Protein AF-A0A151BEL5-F1 (afdb_monomer_lite)

pLDDT: mean 83.92, std 14.17, range [36.28, 97.88]

Structure (mmCIF, N/CA/C/O backbone):
data_AF-A0A151BEL5-F1
#
_entry.id   AF-A0A151BEL5-F1
#
loop_
_atom_site.group_PDB
_atom_site.id
_atom_site.type_symbol
_atom_site.label_atom_id
_atom_site.label_alt_id
_atom_site.label_comp_id
_atom_site.label_asym_id
_atom_site.label_entity_id
_atom_site.label_seq_id
_atom_site.pdbx_PDB_ins_code
_atom_site.Cartn_x
_atom_site.Cartn_y
_atom_site.Cartn_z
_atom_site.occupancy
_atom_site.B_iso_or_equiv
_atom_site.auth_seq_id
_atom_site.auth_comp_id
_atom_site.auth_asym_id
_atom_site.auth_atom_id
_atom_site.pdbx_PDB_model_num
ATOM 1 N N . MET A 1 1 ? 7.910 17.255 2.172 1.00 36.28 1 MET A N 1
ATOM 2 C CA . MET A 1 1 ? 9.039 16.343 2.451 1.00 36.28 1 MET A CA 1
ATOM 3 C C . MET A 1 1 ? 9.043 15.290 1.365 1.00 36.28 1 MET A C 1
ATOM 5 O O . MET A 1 1 ? 8.084 14.538 1.276 1.00 36.28 1 MET A O 1
ATOM 9 N N . THR A 1 2 ? 10.031 15.304 0.477 1.00 38.06 2 THR A N 1
ATOM 10 C CA . THR A 1 2 ? 10.206 14.244 -0.522 1.00 38.06 2 THR A CA 1
ATOM 11 C C . THR A 1 2 ? 10.821 13.039 0.179 1.00 38.06 2 THR A C 1
ATOM 13 O O . THR A 1 2 ? 11.994 13.083 0.544 1.00 38.06 2 THR A O 1
ATOM 16 N N . SER A 1 3 ? 10.017 12.008 0.428 1.00 49.53 3 SER A N 1
ATOM 17 C CA . SER A 1 3 ? 10.488 10.709 0.918 1.00 49.53 3 SER A CA 1
ATOM 18 C C . SER A 1 3 ? 11.568 10.157 -0.011 1.00 49.53 3 SER A C 1
ATOM 20 O O . SER A 1 3 ? 11.470 10.312 -1.231 1.00 49.53 3 SER A O 1
ATOM 22 N N . SER A 1 4 ? 12.601 9.529 0.548 1.00 72.56 4 SER A N 1
ATOM 23 C CA . SER A 1 4 ? 13.656 8.887 -0.249 1.00 72.56 4 SER A CA 1
ATOM 24 C C . SER A 1 4 ? 13.052 7.795 -1.145 1.00 72.56 4 SER A C 1
ATOM 26 O O . SER A 1 4 ? 12.122 7.104 -0.726 1.00 72.56 4 SER A O 1
ATOM 28 N N . THR A 1 5 ? 1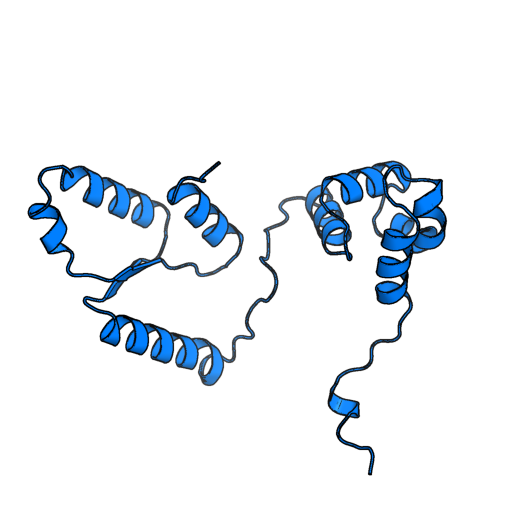3.591 7.574 -2.351 1.00 67.50 5 THR A N 1
ATOM 29 C CA . THR A 1 5 ? 13.182 6.464 -3.240 1.00 67.50 5 THR A CA 1
ATOM 30 C C . THR A 1 5 ? 13.205 5.114 -2.513 1.00 67.50 5 THR A C 1
ATOM 32 O O . THR A 1 5 ? 12.383 4.243 -2.784 1.00 67.50 5 THR A O 1
ATOM 35 N N . PHE A 1 6 ? 14.100 4.954 -1.532 1.00 73.25 6 PHE A N 1
ATOM 36 C CA . PHE A 1 6 ? 14.149 3.768 -0.680 1.00 73.25 6 PHE A CA 1
ATOM 37 C C . PHE A 1 6 ? 12.920 3.637 0.227 1.00 73.25 6 PHE A C 1
ATOM 39 O O . PHE A 1 6 ? 12.362 2.550 0.322 1.00 73.25 6 PHE A O 1
ATOM 46 N N . GLU A 1 7 ? 12.454 4.721 0.852 1.00 73.62 7 GLU A N 1
ATOM 47 C CA . GLU A 1 7 ? 11.254 4.701 1.707 1.00 73.62 7 GLU A CA 1
ATOM 48 C C . GLU A 1 7 ? 10.007 4.326 0.904 1.00 73.62 7 GLU A C 1
ATOM 50 O O . GLU A 1 7 ? 9.214 3.497 1.343 1.00 73.62 7 GLU A O 1
ATOM 55 N N . GLN A 1 8 ? 9.863 4.878 -0.305 1.00 74.94 8 GLN A N 1
ATOM 56 C CA . GLN A 1 8 ? 8.764 4.524 -1.210 1.00 74.94 8 GLN A CA 1
ATOM 57 C C . GLN A 1 8 ? 8.757 3.028 -1.536 1.00 74.94 8 GLN A C 1
ATOM 59 O O . GLN A 1 8 ? 7.703 2.398 -1.604 1.00 74.94 8 GLN A O 1
ATOM 64 N N . LEU A 1 9 ? 9.940 2.447 -1.707 1.00 75.81 9 LEU A N 1
ATOM 65 C CA . LEU A 1 9 ? 10.094 1.048 -2.060 1.00 75.81 9 LEU A CA 1
ATOM 66 C C . LEU A 1 9 ? 9.837 0.108 -0.869 1.00 75.81 9 LEU A C 1
ATOM 68 O O . LEU A 1 9 ? 9.247 -0.959 -1.047 1.00 75.81 9 LEU A O 1
ATOM 72 N N . PHE A 1 10 ? 10.203 0.518 0.350 1.00 74.81 10 PHE A N 1
ATOM 73 C CA . PHE A 1 10 ? 9.816 -0.195 1.572 1.00 74.81 10 PHE A CA 1
ATOM 74 C C . PHE A 1 10 ? 8.298 -0.180 1.772 1.00 74.81 10 PHE A C 1
ATOM 76 O O . PHE A 1 10 ? 7.715 -1.233 2.022 1.00 74.81 10 PHE A O 1
ATOM 83 N N . LEU A 1 11 ? 7.6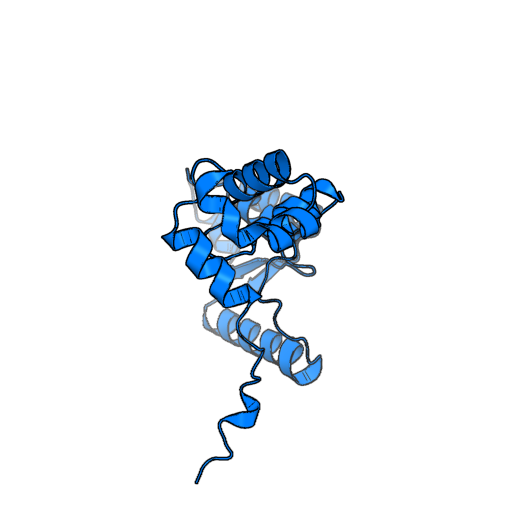44 0.964 1.543 1.00 76.06 11 LEU A N 1
ATOM 84 C CA . LEU A 1 11 ? 6.180 1.051 1.556 1.00 76.06 11 LEU A CA 1
ATOM 85 C C . LEU A 1 11 ? 5.543 0.118 0.517 1.00 76.06 11 LEU A C 1
ATOM 87 O O . LEU A 1 11 ? 4.542 -0.534 0.809 1.00 76.06 11 LEU A O 1
ATOM 91 N N . LEU A 1 12 ? 6.134 0.006 -0.677 1.00 76.19 12 LEU A N 1
ATOM 92 C CA . LEU A 1 12 ? 5.666 -0.911 -1.719 1.00 76.19 12 LEU A CA 1
ATOM 93 C C . LEU A 1 12 ? 5.743 -2.379 -1.261 1.00 76.19 12 LEU A C 1
ATOM 95 O O . LEU A 1 12 ? 4.820 -3.154 -1.509 1.00 76.19 12 LEU A O 1
ATOM 99 N N . LYS A 1 13 ? 6.826 -2.748 -0.565 1.00 76.31 13 LYS A N 1
ATOM 100 C CA . LYS A 1 13 ? 7.050 -4.097 -0.023 1.00 76.31 13 LYS A CA 1
ATOM 101 C C . LYS A 1 13 ? 6.124 -4.442 1.139 1.00 76.31 13 LYS A C 1
ATOM 103 O O . LYS A 1 13 ? 5.752 -5.602 1.293 1.00 76.31 13 LYS A O 1
ATOM 108 N N . GLU A 1 14 ? 5.748 -3.459 1.946 1.00 73.44 14 GLU A N 1
ATOM 109 C CA . GLU A 1 14 ? 4.750 -3.645 3.000 1.00 73.44 14 GLU A CA 1
ATOM 110 C C . GLU A 1 14 ? 3.332 -3.771 2.437 1.00 73.44 14 GLU A C 1
ATOM 112 O O . GLU A 1 14 ? 2.533 -4.545 2.957 1.00 73.44 14 GLU A O 1
ATOM 117 N N . ALA A 1 15 ? 3.018 -3.008 1.387 1.00 71.69 15 ALA A N 1
ATOM 118 C CA . ALA A 1 15 ? 1.677 -2.919 0.817 1.00 71.69 15 ALA A CA 1
ATOM 119 C C . ALA A 1 15 ? 1.308 -4.097 -0.094 1.00 71.69 15 ALA A C 1
ATOM 121 O O . ALA A 1 15 ? 0.132 -4.466 -0.162 1.00 71.69 15 ALA A O 1
ATOM 122 N N . TYR A 1 16 ? 2.289 -4.656 -0.810 1.00 74.56 16 TYR A N 1
ATOM 123 C CA . TYR A 1 16 ? 2.062 -5.667 -1.837 1.00 74.56 16 TYR A CA 1
ATOM 124 C C . TYR A 1 16 ? 2.909 -6.919 -1.594 1.00 74.56 16 TYR A C 1
ATOM 126 O O . TYR A 1 16 ? 4.088 -6.818 -1.265 1.00 74.56 16 TYR A O 1
ATOM 134 N N . PRO A 1 17 ? 2.351 -8.123 -1.813 1.00 73.12 17 PRO A N 1
ATOM 135 C CA . PRO A 1 17 ? 3.056 -9.376 -1.544 1.00 73.12 17 PRO A CA 1
ATOM 136 C C . PRO A 1 17 ? 4.196 -9.664 -2.531 1.00 73.12 17 PRO A C 1
ATOM 138 O O . PRO A 1 17 ? 5.118 -10.405 -2.198 1.00 73.12 17 PRO A O 1
ATOM 141 N N . LYS A 1 18 ? 4.129 -9.115 -3.750 1.00 79.06 18 LYS A N 1
ATOM 142 C CA . LYS A 1 18 ? 5.106 -9.338 -4.827 1.00 79.06 18 LYS A CA 1
ATOM 143 C C . LYS A 1 18 ? 5.493 -8.013 -5.506 1.00 79.06 18 LYS A C 1
ATOM 145 O O . LYS A 1 18 ? 5.135 -7.798 -6.663 1.00 79.06 18 LYS A O 1
ATOM 150 N N . PRO A 1 19 ? 6.173 -7.096 -4.803 1.00 83.44 19 PRO A N 1
ATOM 151 C CA . PRO A 1 19 ? 6.649 -5.860 -5.409 1.00 83.44 19 PRO A CA 1
ATOM 152 C C . PRO A 1 19 ? 7.762 -6.157 -6.424 1.00 83.44 19 PRO A C 1
ATOM 154 O O . PRO A 1 19 ? 8.590 -7.048 -6.215 1.00 83.44 19 PRO A O 1
ATOM 157 N N . PHE A 1 20 ? 7.831 -5.366 -7.491 1.00 88.19 20 PHE A N 1
ATOM 158 C CA . PHE A 1 20 ? 9.011 -5.295 -8.346 1.00 88.19 20 PHE A CA 1
ATOM 159 C C . PHE A 1 20 ? 9.268 -3.851 -8.783 1.00 88.19 20 PHE A C 1
ATOM 161 O O . PHE A 1 20 ? 8.361 -3.020 -8.793 1.00 88.19 20 PHE A O 1
ATOM 168 N N . LEU A 1 21 ? 10.516 -3.561 -9.129 1.00 90.19 21 LEU A N 1
ATOM 169 C CA . LEU A 1 21 ? 10.966 -2.292 -9.679 1.00 90.19 21 LEU A CA 1
ATOM 170 C C . LEU A 1 21 ? 11.270 -2.480 -11.167 1.00 90.19 21 LEU A C 1
ATOM 172 O O . LEU A 1 21 ? 12.037 -3.368 -11.532 1.00 90.19 21 LEU A O 1
ATOM 176 N N . LEU A 1 22 ? 10.684 -1.636 -12.012 1.00 92.75 22 LEU A N 1
ATOM 177 C CA . LEU A 1 22 ? 10.969 -1.594 -13.444 1.00 92.75 22 LEU A CA 1
ATOM 178 C C . LEU A 1 22 ? 11.885 -0.405 -13.742 1.00 92.75 22 LEU A C 1
ATOM 180 O O . LEU A 1 22 ? 11.529 0.736 -13.453 1.00 92.75 22 LEU A O 1
ATOM 184 N N . ILE A 1 23 ? 13.065 -0.678 -14.292 1.00 91.44 23 ILE A N 1
ATOM 185 C CA . ILE A 1 23 ? 14.070 0.326 -14.645 1.00 91.44 23 ILE A CA 1
ATOM 186 C C . ILE A 1 23 ? 14.119 0.434 -16.167 1.00 91.44 23 ILE A C 1
ATOM 188 O O . ILE A 1 23 ? 14.646 -0.450 -16.839 1.00 91.44 23 ILE A O 1
ATOM 192 N N . GLU A 1 24 ? 13.584 1.533 -16.696 1.00 93.31 24 GLU A N 1
ATOM 193 C CA . GLU A 1 24 ? 13.644 1.848 -18.122 1.00 93.31 24 GLU A CA 1
ATOM 194 C C . GLU A 1 24 ? 14.916 2.637 -18.459 1.00 93.31 24 GLU A C 1
ATOM 196 O O . GLU A 1 24 ? 15.226 3.657 -17.838 1.00 93.31 24 GLU A O 1
ATOM 201 N N . GLY A 1 25 ? 15.630 2.185 -19.485 1.00 89.12 25 GLY A N 1
ATOM 202 C CA . GLY A 1 25 ? 16.742 2.888 -20.101 1.00 89.12 25 GLY A CA 1
ATOM 203 C C . GLY A 1 25 ? 17.986 2.025 -20.293 1.00 89.12 25 GLY A C 1
ATOM 204 O O . GLY A 1 25 ? 18.166 0.947 -19.724 1.00 89.12 25 GLY A O 1
ATOM 205 N N . TYR A 1 26 ? 18.901 2.536 -21.111 1.00 86.62 26 TYR A N 1
ATOM 206 C CA . TYR A 1 26 ? 20.156 1.860 -21.412 1.00 86.62 26 TYR A CA 1
ATOM 207 C C . TYR A 1 26 ? 21.167 2.018 -20.269 1.00 86.62 26 TYR A C 1
ATOM 209 O O . TYR A 1 26 ? 21.892 3.008 -20.219 1.00 86.62 26 TYR A O 1
ATOM 217 N N . MET A 1 27 ? 21.256 1.033 -19.370 1.00 82.56 27 MET A N 1
ATOM 218 C CA . MET A 1 27 ? 22.106 1.084 -18.166 1.00 82.56 27 MET A CA 1
ATOM 219 C C . MET A 1 27 ? 23.560 1.536 -18.383 1.00 82.56 27 MET A C 1
ATOM 221 O O . MET A 1 27 ? 24.046 2.317 -17.566 1.00 82.56 27 MET A O 1
ATOM 225 N N . PRO A 1 28 ? 24.275 1.161 -19.463 1.00 84.75 28 PRO A N 1
ATOM 226 C CA . PRO A 1 28 ? 25.642 1.647 -19.669 1.00 84.75 28 PRO A CA 1
ATOM 227 C C . PRO A 1 28 ? 25.760 3.174 -19.834 1.00 84.75 28 PRO A C 1
ATOM 229 O O . PRO A 1 28 ? 26.867 3.711 -19.775 1.00 84.75 28 PRO A O 1
ATOM 232 N N . ILE A 1 29 ? 24.647 3.904 -19.981 1.00 83.44 29 ILE A N 1
ATOM 233 C CA . ILE A 1 29 ? 24.625 5.371 -19.949 1.00 83.44 29 ILE A CA 1
ATOM 234 C C . ILE A 1 29 ? 25.153 5.948 -18.627 1.00 83.44 29 ILE A C 1
ATOM 236 O O . ILE A 1 29 ? 25.688 7.054 -18.635 1.00 83.44 29 ILE A O 1
ATOM 240 N N . ILE A 1 30 ? 25.084 5.208 -17.511 1.00 84.00 30 ILE A N 1
ATOM 241 C CA . ILE A 1 30 ? 25.553 5.688 -16.198 1.00 84.00 30 ILE A CA 1
ATOM 242 C C . ILE A 1 30 ? 27.045 6.042 -16.195 1.00 84.00 30 ILE A C 1
ATOM 244 O O . ILE A 1 30 ? 27.455 6.951 -15.483 1.00 84.00 30 ILE A O 1
ATOM 248 N N . TYR A 1 31 ? 27.846 5.391 -17.045 1.00 84.19 31 TYR A N 1
ATOM 249 C CA . TYR A 1 31 ? 29.279 5.667 -17.193 1.00 84.19 31 TYR A CA 1
ATOM 250 C C . TYR A 1 31 ? 29.573 6.944 -17.990 1.00 84.19 31 TYR A C 1
ATOM 252 O O . TYR A 1 31 ? 30.704 7.421 -17.993 1.00 84.19 31 TYR A O 1
ATOM 260 N N . LYS A 1 32 ? 28.566 7.507 -18.670 1.00 84.38 32 LYS A N 1
ATOM 261 C CA . LYS A 1 32 ? 28.687 8.764 -19.419 1.00 84.38 32 LYS A CA 1
ATOM 262 C C . LYS A 1 32 ? 28.386 9.994 -18.557 1.00 84.38 32 LYS A C 1
ATOM 264 O O . LYS A 1 32 ? 28.701 11.109 -18.966 1.00 84.38 32 LYS A O 1
ATOM 269 N N . PHE A 1 33 ? 27.791 9.819 -17.375 1.00 79.94 33 PHE A N 1
ATOM 270 C CA . PHE A 1 33 ? 27.458 10.923 -16.478 1.00 79.94 33 PHE A CA 1
ATOM 271 C C . PHE A 1 33 ? 28.620 11.241 -15.535 1.00 79.94 33 PHE A C 1
ATOM 273 O O . PHE A 1 33 ? 28.845 10.553 -14.548 1.00 79.94 33 PHE A O 1
ATOM 280 N N . SER A 1 34 ? 29.315 12.352 -15.784 1.00 70.69 34 SER A N 1
ATOM 281 C CA . SER A 1 34 ? 30.478 12.779 -14.987 1.00 70.69 34 SER A CA 1
ATOM 282 C C . SER A 1 34 ? 30.171 13.086 -13.516 1.00 70.69 34 SER A C 1
ATOM 284 O O . SER A 1 34 ? 31.062 13.025 -12.674 1.00 70.69 34 SER A O 1
ATOM 286 N N . ARG A 1 35 ? 28.915 13.417 -13.189 1.00 79.88 35 ARG A N 1
ATOM 287 C CA . ARG A 1 35 ? 28.477 13.763 -11.824 1.00 79.88 35 ARG A CA 1
ATOM 288 C C . ARG A 1 35 ? 28.040 12.561 -10.986 1.00 79.88 35 ARG A C 1
ATOM 290 O O . ARG A 1 35 ? 27.765 12.734 -9.803 1.00 79.88 35 ARG A O 1
ATOM 297 N N . ILE A 1 36 ? 27.937 11.371 -11.578 1.00 79.31 36 ILE A N 1
ATOM 298 C CA . ILE A 1 36 ? 27.453 10.168 -10.897 1.00 79.31 36 ILE A CA 1
ATOM 299 C C . ILE A 1 36 ? 28.567 9.129 -10.923 1.00 79.31 36 ILE A C 1
ATOM 301 O O . ILE A 1 36 ? 28.979 8.677 -11.984 1.00 79.31 36 ILE A O 1
ATOM 305 N N . GLN A 1 37 ? 29.042 8.726 -9.746 1.00 86.50 37 GLN A N 1
ATOM 306 C CA . GLN A 1 37 ? 29.967 7.602 -9.632 1.00 86.50 37 GLN A CA 1
ATOM 307 C C . GLN A 1 37 ? 29.209 6.299 -9.941 1.00 86.50 37 GLN A C 1
ATOM 309 O O . GLN A 1 37 ? 28.242 5.989 -9.237 1.00 86.50 37 GLN A O 1
ATOM 314 N N . PRO A 1 38 ? 29.620 5.501 -10.947 1.00 87.56 38 PRO A N 1
ATOM 315 C CA . PRO A 1 38 ? 28.924 4.259 -11.293 1.00 87.56 38 PRO A CA 1
ATOM 316 C C . PRO A 1 38 ? 28.814 3.284 -10.114 1.00 87.56 38 PRO A C 1
ATOM 318 O O . PRO A 1 38 ? 27.806 2.597 -9.965 1.00 87.56 38 PRO A O 1
ATOM 321 N N . SER A 1 39 ? 29.816 3.263 -9.230 1.00 89.31 39 SER A N 1
ATOM 322 C CA . SER A 1 39 ? 29.815 2.456 -8.004 1.00 89.31 39 SER A CA 1
ATOM 323 C C . SER A 1 39 ? 28.656 2.795 -7.063 1.00 89.31 39 SER A C 1
ATOM 325 O O . SER A 1 39 ? 28.113 1.894 -6.429 1.00 89.31 39 SER A O 1
ATOM 327 N N . SER A 1 40 ? 28.220 4.056 -6.999 1.00 87.44 40 SER A N 1
ATOM 328 C CA . SER A 1 40 ? 27.064 4.464 -6.194 1.00 87.44 40 SER A CA 1
ATOM 329 C C . SER A 1 40 ? 25.754 3.909 -6.756 1.00 87.44 40 SER A C 1
ATOM 331 O O . SER A 1 40 ? 24.902 3.464 -5.989 1.00 87.44 40 SER A O 1
ATOM 333 N N . VAL A 1 41 ? 25.611 3.871 -8.086 1.00 87.19 41 VAL A N 1
ATOM 334 C CA . VAL A 1 41 ? 24.444 3.269 -8.753 1.00 87.19 41 VAL A CA 1
ATOM 335 C C . VAL A 1 41 ? 24.402 1.767 -8.485 1.00 87.19 41 VAL A C 1
ATOM 337 O O . VAL A 1 41 ? 23.377 1.242 -8.053 1.00 87.19 41 VAL A O 1
ATOM 340 N N . TRP A 1 42 ? 25.533 1.081 -8.664 1.00 88.94 42 TRP A N 1
ATOM 341 C CA . TRP A 1 42 ? 25.634 -0.350 -8.380 1.00 88.94 42 TRP A CA 1
ATOM 342 C C . TRP A 1 42 ? 25.411 -0.676 -6.903 1.00 88.94 42 TRP A C 1
ATOM 344 O O . TRP A 1 42 ? 24.726 -1.648 -6.595 1.00 88.94 42 TRP A O 1
ATOM 354 N N . GLY A 1 43 ? 25.912 0.159 -5.990 1.00 90.31 43 GLY A N 1
ATOM 355 C CA . GLY A 1 43 ? 25.655 0.030 -4.557 1.00 90.31 43 GLY A CA 1
ATOM 356 C C . GLY A 1 43 ? 24.169 0.156 -4.216 1.00 90.31 43 GLY A C 1
ATOM 357 O O . GLY A 1 43 ? 23.652 -0.631 -3.421 1.00 90.31 43 GLY A O 1
ATOM 358 N N . ALA A 1 44 ? 23.457 1.088 -4.857 1.00 87.06 44 ALA A N 1
ATOM 359 C CA . ALA A 1 44 ? 22.014 1.229 -4.691 1.00 87.06 44 ALA A CA 1
ATOM 360 C C . ALA A 1 44 ? 21.262 -0.005 -5.214 1.00 87.06 44 ALA A C 1
ATOM 362 O O . ALA A 1 44 ? 20.489 -0.598 -4.464 1.00 87.06 44 ALA A O 1
ATOM 363 N N . ILE A 1 45 ? 21.542 -0.446 -6.447 1.00 87.94 45 ILE A N 1
ATOM 364 C CA . ILE A 1 45 ? 20.933 -1.647 -7.051 1.00 87.94 45 ILE A CA 1
ATOM 365 C C . ILE A 1 45 ? 21.180 -2.880 -6.174 1.00 87.94 45 ILE A C 1
ATOM 367 O O . ILE A 1 45 ? 20.252 -3.630 -5.875 1.00 87.94 45 ILE A O 1
ATOM 371 N N . PHE A 1 46 ? 22.410 -3.069 -5.695 1.00 89.06 46 PHE A N 1
ATOM 372 C CA . PHE A 1 46 ? 22.747 -4.185 -4.817 1.00 89.06 46 PHE A CA 1
ATOM 373 C C . PHE A 1 46 ? 22.001 -4.124 -3.478 1.00 89.06 46 PHE A C 1
ATOM 375 O O . PHE A 1 46 ? 21.514 -5.148 -2.999 1.00 89.06 46 PHE A O 1
ATOM 382 N N . SER A 1 47 ? 21.859 -2.934 -2.887 1.00 87.06 47 SER A N 1
ATOM 383 C CA . SER A 1 47 ? 21.069 -2.741 -1.665 1.00 87.06 47 SER A CA 1
ATOM 384 C C . SER A 1 47 ? 19.608 -3.164 -1.869 1.00 87.06 47 SER A C 1
ATOM 386 O O . SER A 1 47 ? 19.054 -3.886 -1.039 1.00 87.06 47 SER A O 1
ATOM 388 N N . LEU A 1 48 ? 19.010 -2.802 -3.010 1.00 85.75 48 LEU A N 1
ATOM 389 C CA .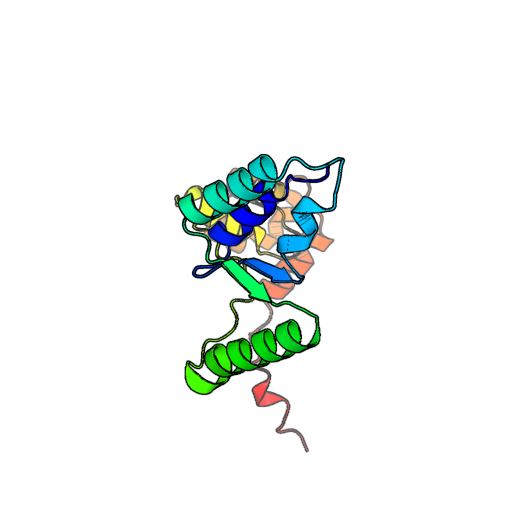 LEU A 1 48 ? 17.647 -3.206 -3.368 1.00 85.75 48 LEU A CA 1
ATOM 390 C C . LEU A 1 48 ? 17.520 -4.719 -3.577 1.00 85.75 48 LEU A C 1
ATOM 392 O O . LEU A 1 48 ? 16.612 -5.343 -3.023 1.00 85.75 48 LEU A O 1
ATOM 396 N N . ALA A 1 49 ? 18.465 -5.323 -4.300 1.00 86.00 49 ALA A N 1
ATOM 397 C CA . ALA A 1 49 ? 18.515 -6.770 -4.496 1.00 86.00 49 ALA A CA 1
ATOM 398 C C . ALA A 1 49 ? 18.631 -7.524 -3.161 1.00 86.00 49 ALA A C 1
ATOM 400 O O . ALA A 1 49 ? 17.892 -8.477 -2.920 1.00 86.00 49 ALA A O 1
ATOM 401 N N . LYS A 1 50 ? 19.502 -7.064 -2.249 1.00 86.06 50 LYS A N 1
ATOM 402 C CA . LYS A 1 50 ? 19.686 -7.658 -0.913 1.00 86.06 50 LYS A CA 1
ATOM 403 C C . LYS A 1 50 ? 18.408 -7.606 -0.069 1.00 86.06 50 LYS A C 1
ATOM 405 O O . LYS A 1 50 ? 18.186 -8.478 0.765 1.00 86.06 50 LYS A O 1
ATOM 410 N N . GLN A 1 51 ? 17.558 -6.607 -0.298 1.00 81.56 51 GLN A N 1
ATOM 411 C CA . GLN A 1 51 ? 16.251 -6.483 0.347 1.00 81.56 51 GLN A CA 1
ATOM 412 C C . GLN A 1 51 ? 15.167 -7.371 -0.292 1.00 81.56 51 GLN A C 1
ATOM 414 O O . GLN A 1 51 ? 14.017 -7.327 0.150 1.00 81.56 51 GLN A O 1
ATOM 419 N N . GLY A 1 52 ? 15.504 -8.197 -1.288 1.00 82.25 52 GLY A N 1
ATOM 420 C CA . GLY A 1 52 ? 14.578 -9.128 -1.937 1.00 82.25 52 GLY A CA 1
ATOM 421 C C . GLY A 1 52 ? 13.590 -8.444 -2.880 1.00 82.25 52 GLY A C 1
ATOM 422 O O . GLY A 1 52 ? 12.467 -8.915 -3.038 1.00 82.25 52 GLY A O 1
ATOM 423 N N . ILE A 1 53 ? 13.973 -7.302 -3.451 1.00 84.25 53 ILE A N 1
ATOM 424 C CA . ILE A 1 53 ? 13.120 -6.542 -4.361 1.00 84.25 53 ILE A CA 1
ATOM 425 C C . ILE A 1 53 ? 13.447 -6.985 -5.779 1.00 84.25 53 ILE A C 1
ATOM 427 O O . ILE A 1 53 ? 14.577 -6.830 -6.241 1.00 84.25 53 ILE A O 1
ATOM 431 N N . ASN A 1 54 ? 12.453 -7.553 -6.459 1.00 87.56 54 ASN A N 1
ATOM 432 C CA . ASN A 1 54 ? 12.607 -7.989 -7.840 1.00 87.56 54 ASN A CA 1
ATOM 433 C C . ASN A 1 54 ? 12.849 -6.765 -8.725 1.00 87.56 54 ASN A C 1
ATOM 435 O O . ASN A 1 54 ? 12.105 -5.791 -8.639 1.00 87.56 54 ASN A O 1
ATOM 439 N N . MET A 1 55 ? 13.876 -6.804 -9.567 1.00 89.12 55 MET A N 1
ATOM 440 C CA . MET A 1 55 ? 14.199 -5.717 -10.490 1.00 89.12 55 MET A CA 1
ATOM 441 C C . MET A 1 55 ? 14.157 -6.234 -11.919 1.00 89.12 55 MET A C 1
ATOM 443 O O . MET A 1 55 ? 14.711 -7.290 -12.221 1.00 89.12 55 MET A O 1
ATOM 447 N N . ILE A 1 56 ? 13.498 -5.479 -12.788 1.00 92.44 56 ILE A N 1
ATOM 448 C CA . ILE A 1 56 ? 13.345 -5.781 -14.207 1.00 92.44 56 ILE A CA 1
ATOM 449 C C . ILE A 1 56 ? 13.843 -4.567 -14.971 1.00 92.44 56 ILE A C 1
ATOM 451 O O . ILE A 1 56 ? 13.556 -3.433 -14.598 1.00 92.44 56 ILE A O 1
ATOM 455 N N . HIS A 1 57 ? 14.620 -4.808 -16.017 1.00 91.62 57 HIS A N 1
ATOM 456 C CA . HIS A 1 57 ? 15.181 -3.753 -16.844 1.00 91.62 57 HIS A CA 1
ATOM 457 C C . HIS A 1 57 ? 14.588 -3.821 -18.246 1.00 91.62 57 HIS A C 1
ATOM 459 O O . HIS A 1 57 ? 14.499 -4.902 -18.827 1.00 91.62 57 HIS A O 1
ATOM 465 N N . THR A 1 58 ? 14.236 -2.662 -18.786 1.00 95.38 58 THR A N 1
ATOM 466 C CA . THR A 1 58 ? 13.815 -2.468 -20.178 1.00 95.38 58 THR A CA 1
ATOM 467 C C . THR A 1 58 ? 14.674 -1.376 -20.790 1.00 95.38 58 THR A C 1
ATOM 469 O O . THR A 1 58 ? 15.121 -0.463 -20.100 1.00 95.38 58 THR A O 1
ATOM 472 N N . THR A 1 59 ? 14.972 -1.454 -22.081 1.00 93.06 59 THR A N 1
ATOM 473 C CA . THR A 1 59 ? 15.888 -0.493 -22.715 1.00 93.06 59 THR A CA 1
ATOM 474 C C . THR A 1 59 ? 15.186 0.784 -23.172 1.00 93.06 59 THR A C 1
ATOM 476 O O . THR A 1 59 ? 15.831 1.828 -23.289 1.00 93.06 59 THR A O 1
ATOM 479 N N . ASN A 1 60 ? 13.879 0.709 -23.438 1.00 93.06 60 ASN A N 1
ATOM 480 C CA . ASN A 1 60 ? 13.071 1.794 -23.983 1.00 93.06 60 ASN A CA 1
ATOM 481 C C . ASN A 1 60 ? 11.574 1.604 -23.675 1.00 93.06 60 ASN A C 1
ATOM 483 O O . ASN A 1 60 ? 11.139 0.515 -23.297 1.00 93.06 60 ASN A O 1
ATOM 487 N N . TYR A 1 61 ? 10.782 2.652 -23.919 1.00 94.31 61 TYR A N 1
ATOM 488 C CA . TYR A 1 61 ? 9.345 2.662 -23.632 1.00 94.31 61 TYR A CA 1
ATOM 489 C C . TYR A 1 61 ? 8.545 1.549 -24.327 1.00 94.31 61 TYR A C 1
ATOM 491 O O . TYR A 1 61 ? 7.535 1.113 -23.781 1.00 94.31 61 TYR A O 1
ATOM 499 N N . LYS A 1 62 ? 8.953 1.074 -25.516 1.00 96.44 62 LYS A N 1
ATOM 500 C CA . LYS A 1 62 ? 8.225 -0.002 -26.213 1.00 96.44 62 LYS A CA 1
ATOM 501 C C . LYS A 1 62 ? 8.358 -1.312 -25.447 1.00 96.44 62 LYS A C 1
ATOM 503 O O . LYS A 1 62 ? 7.352 -1.943 -25.154 1.00 96.44 62 LYS A O 1
ATOM 508 N N . GLU A 1 63 ? 9.577 -1.651 -25.029 1.00 96.06 63 GLU A N 1
ATOM 509 C CA . GLU A 1 63 ? 9.825 -2.824 -24.183 1.00 96.06 63 GLU A CA 1
ATOM 510 C C . GLU A 1 63 ? 9.119 -2.712 -22.828 1.00 96.06 63 GLU A C 1
ATOM 512 O O . GLU A 1 63 ? 8.563 -3.694 -22.345 1.00 96.06 63 GLU A O 1
ATOM 517 N N . THR A 1 64 ? 9.094 -1.517 -22.230 1.00 96.00 64 THR A N 1
ATOM 518 C CA . THR A 1 64 ? 8.324 -1.246 -21.007 1.00 96.00 64 THR A CA 1
ATOM 519 C C . THR A 1 64 ? 6.840 -1.548 -21.196 1.00 96.00 64 THR A C 1
ATOM 521 O O . THR A 1 64 ? 6.250 -2.244 -20.368 1.00 96.00 64 THR A O 1
ATOM 524 N N . VAL A 1 65 ? 6.234 -1.062 -22.282 1.00 96.44 65 VAL A N 1
ATOM 525 C CA . VAL A 1 65 ? 4.821 -1.317 -22.595 1.00 96.44 65 VAL A CA 1
ATOM 526 C C . VAL A 1 65 ? 4.570 -2.807 -22.819 1.00 96.44 65 VAL A C 1
ATOM 528 O O . VAL A 1 65 ? 3.648 -3.356 -22.214 1.00 96.44 65 VAL A O 1
ATOM 531 N N . ASP A 1 66 ? 5.403 -3.471 -23.620 1.00 96.88 66 ASP A N 1
ATOM 532 C CA . ASP A 1 66 ? 5.267 -4.901 -23.912 1.00 96.88 66 ASP A CA 1
ATOM 533 C C . ASP A 1 66 ? 5.386 -5.747 -22.638 1.00 96.88 66 ASP A C 1
ATOM 535 O O . ASP A 1 66 ? 4.586 -6.662 -22.407 1.00 96.88 66 ASP A O 1
ATOM 539 N N . PHE A 1 67 ? 6.338 -5.404 -21.767 1.00 95.81 67 PHE A N 1
ATOM 540 C CA . PHE A 1 67 ? 6.524 -6.051 -20.475 1.00 95.81 67 PHE A CA 1
ATOM 541 C C . PHE A 1 67 ? 5.299 -5.873 -19.565 1.00 95.81 67 PHE A C 1
ATOM 543 O O . PHE A 1 67 ? 4.775 -6.853 -19.023 1.00 95.81 67 PHE A O 1
ATOM 550 N N . LEU A 1 68 ? 4.807 -4.640 -19.405 1.00 94.88 68 LEU A N 1
ATOM 551 C CA . LEU A 1 68 ? 3.648 -4.346 -18.556 1.00 94.88 68 LEU A CA 1
ATOM 552 C C . LEU A 1 68 ? 2.377 -5.023 -19.076 1.00 94.88 68 LEU A C 1
ATOM 554 O O . LEU A 1 68 ? 1.621 -5.599 -18.296 1.00 94.88 68 LEU A O 1
ATOM 558 N N . TYR A 1 69 ? 2.155 -5.008 -20.390 1.00 94.69 69 TYR A N 1
ATOM 559 C CA . TYR A 1 69 ? 1.002 -5.665 -20.998 1.00 94.69 69 TYR A CA 1
ATOM 560 C C . TYR A 1 69 ? 1.052 -7.186 -20.807 1.00 94.69 69 TYR A C 1
ATOM 562 O O . TYR A 1 69 ? 0.064 -7.799 -20.395 1.00 94.69 69 TYR A O 1
ATOM 570 N N . THR A 1 70 ? 2.210 -7.797 -21.061 1.00 94.31 70 THR A N 1
ATOM 571 C CA . THR A 1 70 ? 2.396 -9.249 -20.935 1.00 94.31 70 THR A CA 1
ATOM 572 C C . THR A 1 70 ? 2.230 -9.708 -19.487 1.00 94.31 70 THR A C 1
ATOM 574 O O . THR A 1 70 ? 1.475 -10.645 -19.223 1.00 94.31 70 THR A O 1
ATOM 577 N N . SER A 1 71 ? 2.866 -9.011 -18.540 1.00 91.25 71 SER A N 1
ATOM 578 C CA . SER A 1 71 ? 2.755 -9.320 -17.107 1.00 91.25 71 SER A CA 1
ATOM 579 C C . SER A 1 71 ? 1.329 -9.141 -16.580 1.00 91.25 71 SER A C 1
ATOM 581 O O . SER A 1 71 ? 0.819 -10.027 -15.894 1.00 91.25 71 SER A O 1
ATOM 583 N N . ALA A 1 72 ? 0.637 -8.061 -16.962 1.00 88.75 72 ALA A N 1
ATOM 584 C CA . ALA A 1 72 ? -0.755 -7.839 -16.575 1.00 88.75 72 ALA A CA 1
ATOM 585 C C . ALA A 1 72 ? -1.684 -8.936 -17.113 1.00 88.75 72 ALA A C 1
ATOM 587 O O . ALA A 1 72 ? -2.518 -9.455 -16.369 1.00 88.75 72 ALA A O 1
ATOM 588 N N . ARG A 1 73 ? -1.521 -9.346 -18.380 1.00 89.81 73 ARG A N 1
ATOM 589 C CA . ARG A 1 73 ? -2.304 -10.452 -18.953 1.00 89.81 73 ARG A CA 1
ATOM 590 C C . ARG A 1 73 ? -2.059 -11.766 -18.225 1.00 89.81 73 ARG A C 1
ATOM 592 O O . ARG A 1 73 ? -3.018 -12.498 -17.981 1.00 89.81 73 ARG A O 1
ATOM 599 N N . GLN A 1 74 ? -0.813 -12.069 -17.879 1.00 88.44 74 GLN A N 1
ATOM 600 C CA . GLN A 1 74 ? -0.484 -13.286 -17.146 1.00 88.44 74 GLN A CA 1
ATOM 601 C C . GLN A 1 74 ? -1.137 -13.296 -15.753 1.00 88.44 74 GLN A C 1
ATOM 603 O O . GLN A 1 74 ? -1.839 -14.247 -15.418 1.00 88.44 74 GLN A O 1
ATOM 608 N N . GLU A 1 75 ? -0.998 -12.217 -14.983 1.00 84.94 75 GLU A N 1
ATOM 609 C CA . GLU A 1 75 ? -1.568 -12.111 -13.630 1.00 84.94 75 GLU A CA 1
ATOM 610 C C . GLU A 1 75 ? -3.112 -12.094 -13.630 1.00 84.94 75 GLU A C 1
ATOM 612 O O . GLU A 1 75 ? -3.754 -12.774 -12.826 1.00 84.94 75 GLU A O 1
ATOM 617 N N . GLN A 1 76 ? -3.738 -11.354 -14.551 1.00 81.62 76 GLN A N 1
ATOM 618 C CA . GLN A 1 76 ? -5.191 -11.134 -14.533 1.00 81.62 76 GLN A CA 1
ATOM 619 C C . GLN A 1 76 ? -5.990 -12.194 -15.297 1.00 81.62 76 GLN A C 1
ATOM 621 O O . GLN A 1 76 ? -7.078 -12.565 -14.864 1.00 81.62 76 GLN A O 1
ATOM 626 N N . ILE A 1 77 ? -5.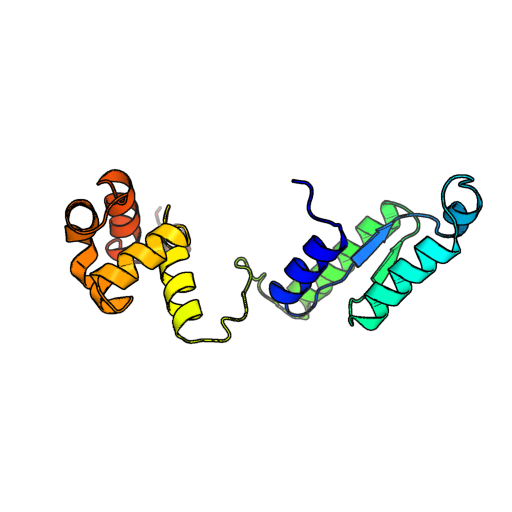489 -12.674 -16.439 1.00 80.25 77 ILE A N 1
ATOM 627 C CA . ILE A 1 77 ? -6.243 -13.584 -17.317 1.00 80.25 77 ILE A CA 1
ATOM 628 C C . ILE A 1 77 ? -5.878 -15.037 -17.023 1.00 80.25 77 ILE A C 1
ATOM 630 O O . ILE A 1 77 ? -6.768 -15.881 -16.911 1.00 80.25 77 ILE A O 1
ATOM 634 N N . VAL A 1 78 ? -4.581 -15.332 -16.893 1.00 77.88 78 VAL A N 1
ATOM 635 C CA . VAL A 1 78 ? -4.095 -16.708 -16.701 1.00 77.88 78 VAL A CA 1
ATOM 636 C C . VAL A 1 78 ? -4.183 -17.106 -15.230 1.00 77.88 78 VAL A C 1
ATOM 638 O O . VAL A 1 78 ? -4.812 -18.112 -14.909 1.00 77.88 78 VAL A O 1
ATOM 641 N N . GLU A 1 79 ? -3.617 -16.297 -14.329 1.00 80.94 79 GLU A N 1
ATOM 642 C CA . GLU A 1 79 ? -3.638 -16.567 -12.883 1.00 80.94 79 GLU A CA 1
A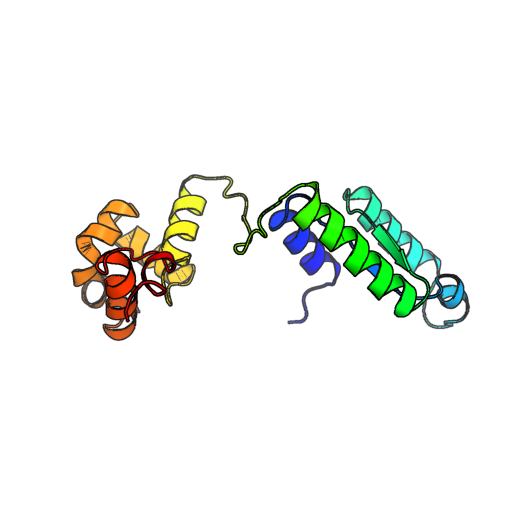TOM 643 C C . GLU A 1 79 ? -4.942 -16.129 -12.193 1.00 80.94 79 GLU A C 1
ATOM 645 O O . GLU A 1 79 ? -5.167 -16.486 -11.036 1.00 80.94 79 GLU A O 1
ATOM 650 N N . LYS A 1 80 ? -5.818 -15.385 -12.888 1.00 75.75 80 LYS A N 1
ATOM 651 C CA . LYS A 1 80 ? -7.100 -14.865 -12.370 1.00 75.75 80 LYS A CA 1
ATOM 652 C C . LYS A 1 80 ? -6.967 -14.113 -11.038 1.00 75.75 80 LYS A C 1
ATOM 654 O O . LYS A 1 80 ? -7.878 -14.150 -10.207 1.00 75.75 80 LYS A O 1
ATOM 659 N N . ARG A 1 81 ? -5.845 -13.422 -10.805 1.00 66.56 81 ARG A N 1
ATOM 660 C CA . ARG A 1 81 ? -5.676 -12.625 -9.586 1.00 66.56 81 ARG A CA 1
ATOM 661 C C . ARG A 1 81 ? -6.519 -11.362 -9.666 1.00 66.56 81 ARG A C 1
ATOM 663 O O . ARG A 1 81 ? -6.366 -10.550 -10.577 1.00 66.56 81 ARG A O 1
ATOM 670 N N . VAL A 1 82 ? -7.381 -11.170 -8.672 1.00 64.00 82 VAL A N 1
ATOM 671 C CA . VAL A 1 82 ? -8.118 -9.915 -8.505 1.00 64.00 82 VAL A CA 1
ATOM 672 C C . VAL A 1 82 ? -7.149 -8.855 -7.964 1.00 64.00 82 VAL A C 1
ATOM 674 O O . VAL A 1 82 ? -6.443 -9.136 -6.990 1.00 64.00 82 VAL A O 1
ATOM 677 N N . PRO A 1 83 ? -7.084 -7.646 -8.553 1.00 61.59 83 PRO A N 1
ATOM 678 C CA . PRO A 1 83 ? -6.244 -6.574 -8.034 1.00 61.59 83 PRO A CA 1
ATOM 679 C C . PRO A 1 83 ? -6.604 -6.251 -6.580 1.00 61.59 83 PRO A C 1
ATOM 681 O O . PRO A 1 83 ? -7.762 -5.978 -6.264 1.00 61.59 83 PRO A O 1
ATOM 684 N N . ALA A 1 84 ? -5.614 -6.249 -5.689 1.00 59.00 84 ALA A N 1
ATOM 685 C CA . ALA A 1 84 ? -5.808 -5.749 -4.335 1.00 59.00 84 ALA A CA 1
ATOM 686 C C . ALA A 1 84 ? -5.964 -4.219 -4.394 1.00 59.00 84 ALA A C 1
ATOM 688 O O . ALA A 1 84 ? -4.996 -3.499 -4.619 1.00 59.00 84 ALA A O 1
ATOM 689 N N . VAL A 1 85 ? -7.192 -3.720 -4.221 1.00 56.16 85 VAL A N 1
ATOM 690 C CA . VAL A 1 85 ? -7.508 -2.274 -4.258 1.00 56.16 85 VAL A CA 1
ATOM 691 C C . VAL A 1 85 ? -7.100 -1.568 -2.955 1.00 56.16 85 VAL A C 1
ATOM 693 O O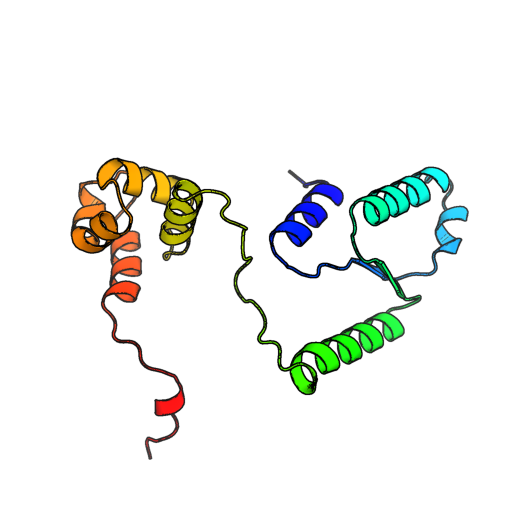 . VAL A 1 85 ? -7.015 -0.344 -2.901 1.00 56.16 85 VAL A O 1
ATOM 696 N N . HIS A 1 86 ? -6.818 -2.330 -1.896 1.00 52.50 86 HIS A N 1
ATOM 697 C CA . HIS A 1 86 ? -6.307 -1.809 -0.632 1.00 52.50 86 HIS A CA 1
ATOM 698 C C . HIS A 1 86 ? -4.875 -2.296 -0.386 1.00 52.50 86 HIS A C 1
ATOM 700 O O . HIS A 1 86 ? -4.642 -3.505 -0.463 1.00 52.50 86 HIS A O 1
ATOM 706 N N . PRO A 1 87 ? -3.935 -1.398 -0.025 1.00 51.56 87 PRO A N 1
ATOM 707 C CA . PRO A 1 87 ? -2.661 -1.791 0.560 1.00 51.56 87 PRO A CA 1
ATOM 708 C C . PRO A 1 87 ? -2.955 -2.665 1.777 1.00 51.56 87 PRO A C 1
ATOM 710 O O . PRO A 1 87 ? -3.529 -2.190 2.763 1.00 51.56 87 PRO A O 1
ATOM 713 N N . VAL A 1 88 ? -2.602 -3.946 1.712 1.00 51.34 88 VAL A N 1
ATOM 714 C CA . VAL A 1 88 ? -2.723 -4.835 2.866 1.00 51.34 88 VAL A CA 1
ATOM 715 C C . VAL A 1 88 ? -1.542 -4.504 3.759 1.00 51.34 88 VAL A C 1
ATOM 717 O O . VAL A 1 88 ? -0.509 -5.162 3.707 1.00 51.34 88 VAL A O 1
ATOM 720 N N . LYS A 1 89 ? -1.660 -3.440 4.558 1.00 53.69 89 LYS A N 1
ATOM 721 C CA . LYS A 1 89 ? -0.688 -3.210 5.618 1.00 53.69 89 LYS A CA 1
ATOM 722 C C . LYS A 1 89 ? -0.766 -4.439 6.521 1.00 53.69 89 LYS A C 1
ATOM 724 O O . LYS A 1 89 ? -1.834 -4.709 7.072 1.00 53.69 89 LYS A O 1
ATOM 729 N N . LYS A 1 90 ? 0.317 -5.217 6.627 1.00 52.84 90 LYS A N 1
ATOM 730 C CA . LYS A 1 90 ? 0.411 -6.275 7.640 1.00 52.84 90 LYS A CA 1
ATOM 731 C C . LYS A 1 90 ? 0.164 -5.606 8.989 1.00 52.84 90 LYS A C 1
ATOM 733 O O . LYS A 1 90 ? 0.992 -4.838 9.458 1.00 52.84 90 LYS A O 1
ATOM 738 N N . VAL A 1 91 ? -1.013 -5.821 9.560 1.00 60.97 91 VAL A N 1
ATOM 739 C CA . VAL A 1 91 ? -1.324 -5.384 10.918 1.00 60.97 91 VAL A CA 1
ATOM 740 C C . VAL A 1 91 ? -0.711 -6.420 11.843 1.00 60.97 91 VAL A C 1
ATOM 742 O O . VAL A 1 91 ? -1.247 -7.514 11.997 1.00 60.97 91 VAL A O 1
ATOM 745 N N . GLU A 1 92 ? 0.474 -6.104 12.370 1.00 64.88 92 GLU A N 1
ATOM 746 C CA . GLU A 1 92 ? 1.288 -7.024 13.176 1.00 64.88 92 GLU A CA 1
ATOM 747 C C . GLU A 1 92 ? 0.672 -7.257 14.562 1.00 64.88 92 GLU A C 1
ATOM 749 O O . GLU A 1 92 ? 0.955 -8.257 15.220 1.00 64.88 92 GLU A O 1
ATOM 754 N N . THR A 1 93 ? -0.222 -6.359 14.992 1.00 83.75 93 THR A N 1
ATOM 755 C CA . THR A 1 93 ? -0.917 -6.439 16.280 1.00 83.75 93 THR A CA 1
ATOM 756 C C . THR A 1 93 ? -2.422 -6.191 16.147 1.00 83.75 93 THR A C 1
ATOM 758 O O . THR A 1 93 ? -2.885 -5.474 15.256 1.00 83.75 93 THR A O 1
ATOM 761 N N . ILE A 1 94 ? -3.204 -6.725 17.096 1.00 90.12 94 ILE A N 1
ATOM 762 C CA . ILE A 1 94 ? -4.655 -6.475 17.191 1.00 90.12 94 ILE A CA 1
ATOM 763 C C . ILE A 1 94 ? -4.960 -4.976 17.304 1.00 90.12 94 ILE A C 1
ATOM 765 O O . ILE A 1 94 ? -5.922 -4.499 16.709 1.00 90.12 94 ILE A O 1
ATOM 769 N N . VAL A 1 95 ? -4.128 -4.217 18.020 1.00 91.69 95 VAL A N 1
ATOM 770 C CA . VAL A 1 95 ? -4.303 -2.765 18.182 1.00 91.69 95 VAL A CA 1
ATOM 771 C C . VAL A 1 95 ? -4.190 -2.052 16.836 1.00 91.69 95 VAL A C 1
ATOM 773 O O . VAL A 1 95 ? -5.022 -1.209 16.499 1.00 91.69 95 VAL A O 1
ATOM 776 N N . GLU A 1 96 ? -3.196 -2.409 16.026 1.00 86.25 96 GLU A N 1
ATOM 777 C CA . GLU A 1 96 ? -3.059 -1.832 14.692 1.00 86.25 96 GLU A CA 1
ATOM 778 C C . GLU A 1 96 ? -4.198 -2.253 13.764 1.00 86.25 96 GLU A C 1
ATOM 780 O O . GLU A 1 96 ? -4.681 -1.413 13.004 1.00 86.25 96 GLU A O 1
ATOM 785 N N . ALA A 1 97 ? -4.681 -3.496 13.870 1.00 89.69 97 ALA A N 1
ATOM 786 C CA . ALA A 1 97 ? -5.857 -3.968 13.138 1.00 89.69 97 ALA A CA 1
ATOM 787 C C . ALA A 1 97 ? -7.111 -3.149 13.476 1.00 89.69 97 ALA A C 1
ATOM 789 O O . ALA A 1 97 ? -7.835 -2.728 12.574 1.00 89.69 97 ALA A O 1
ATOM 790 N N . GLN A 1 98 ? -7.336 -2.848 14.757 1.00 95.56 98 GLN A N 1
ATOM 791 C CA . GLN A 1 98 ? -8.452 -2.010 15.207 1.00 95.56 98 GLN A CA 1
ATOM 792 C C . GLN A 1 98 ? -8.352 -0.579 14.663 1.00 95.56 98 GLN A C 1
ATOM 794 O O . GLN A 1 98 ? -9.346 -0.024 14.186 1.00 95.56 98 GLN A O 1
ATOM 799 N N . ILE A 1 99 ? -7.154 0.013 14.708 1.00 93.00 99 ILE A N 1
ATOM 800 C CA . ILE A 1 99 ? -6.908 1.359 14.174 1.00 93.00 99 ILE A CA 1
ATOM 801 C C . ILE A 1 99 ? -7.128 1.374 12.661 1.00 93.00 99 ILE A C 1
ATOM 803 O O . ILE A 1 99 ? -7.783 2.283 12.156 1.00 93.00 99 ILE A O 1
ATOM 807 N N . PHE A 1 100 ? -6.595 0.384 11.943 1.00 89.75 100 PHE A N 1
ATOM 808 C CA . PHE A 1 100 ? -6.711 0.289 10.491 1.00 89.75 100 PHE A CA 1
ATOM 809 C C . PHE A 1 100 ? -8.167 0.115 10.050 1.00 89.75 100 PHE A C 1
ATOM 811 O O . PHE A 1 100 ? -8.620 0.841 9.171 1.00 89.75 100 PHE A O 1
ATOM 818 N N . PHE A 1 101 ? -8.918 -0.769 10.712 1.00 93.94 101 PHE A N 1
ATOM 819 C CA . PHE A 1 101 ? -10.336 -0.994 10.434 1.00 93.94 101 PHE A CA 1
ATOM 820 C C . PHE A 1 101 ? -11.185 0.274 10.611 1.00 93.94 101 PHE A C 1
ATOM 822 O O . PHE A 1 101 ? -12.019 0.591 9.769 1.00 93.94 101 PHE A O 1
ATOM 829 N N . LEU A 1 102 ? -10.973 1.048 11.679 1.00 95.25 102 LEU A N 1
ATOM 830 C CA . LEU A 1 102 ? -11.709 2.306 11.844 1.00 95.25 102 LEU A CA 1
ATOM 831 C C . LEU A 1 102 ? -11.210 3.394 10.886 1.00 95.25 102 LEU A C 1
ATOM 833 O O . LEU A 1 102 ? -12.007 4.205 10.421 1.00 95.25 102 LEU A O 1
ATOM 837 N N . ALA A 1 103 ? -9.917 3.405 10.558 1.00 92.44 103 ALA A N 1
ATOM 838 C CA . ALA A 1 103 ? -9.339 4.340 9.595 1.00 92.44 103 ALA A CA 1
ATOM 839 C C . ALA A 1 103 ? -9.728 4.043 8.133 1.00 92.44 103 ALA A C 1
ATOM 841 O O . ALA A 1 103 ? -9.526 4.897 7.274 1.00 92.44 103 ALA A O 1
ATOM 842 N N . SER A 1 104 ? -10.302 2.874 7.827 1.00 91.00 104 SER A N 1
ATOM 843 C CA . SER A 1 104 ? -10.871 2.607 6.499 1.00 91.00 104 SER A CA 1
ATOM 844 C C . SER A 1 104 ? -12.270 3.207 6.315 1.00 91.00 104 SER A C 1
ATOM 846 O O . SER A 1 104 ? -12.818 3.162 5.215 1.00 91.00 104 SER A O 1
ATOM 848 N N . LEU A 1 105 ? -12.872 3.778 7.367 1.00 94.19 105 LEU A N 1
ATOM 849 C CA . LEU A 1 105 ? -14.164 4.455 7.272 1.00 94.19 105 LEU A CA 1
ATOM 850 C C . LEU A 1 105 ? -14.033 5.831 6.588 1.00 94.19 105 LEU A C 1
ATOM 852 O O . LEU A 1 105 ? -13.011 6.513 6.728 1.00 94.19 105 LEU A O 1
ATOM 856 N N . PRO A 1 106 ? -15.084 6.305 5.888 1.00 90.50 106 PRO A N 1
ATOM 857 C CA . PRO A 1 106 ? -15.050 7.588 5.196 1.00 90.50 106 PRO A CA 1
ATOM 858 C C . PRO A 1 106 ? -14.621 8.748 6.102 1.00 90.50 106 PRO A C 1
ATOM 860 O O . PRO A 1 106 ? -15.238 9.025 7.127 1.00 90.50 106 PRO A O 1
ATOM 863 N N . ASN A 1 107 ? -13.583 9.477 5.684 1.00 90.56 107 ASN A N 1
ATOM 864 C CA . ASN A 1 107 ? -13.063 10.663 6.380 1.00 90.56 107 ASN A CA 1
ATOM 865 C C . ASN A 1 107 ? -12.544 10.422 7.814 1.00 90.56 107 ASN A C 1
ATOM 867 O O . ASN A 1 107 ? -12.382 11.391 8.578 1.00 90.56 107 ASN A O 1
ATOM 871 N N . ILE A 1 108 ? -12.228 9.171 8.158 1.00 93.44 108 ILE A N 1
ATOM 872 C CA . ILE A 1 108 ? -11.571 8.786 9.407 1.00 93.44 108 ILE A CA 1
ATOM 873 C C . ILE A 1 108 ? -10.104 8.466 9.115 1.00 93.44 108 ILE A C 1
ATOM 875 O O . ILE A 1 108 ? -9.784 7.473 8.488 1.00 93.44 108 ILE A O 1
ATOM 879 N N . GLY A 1 109 ? -9.192 9.330 9.563 1.00 86.44 109 GLY A N 1
ATOM 880 C CA . GLY A 1 109 ? -7.756 9.032 9.560 1.00 86.44 109 GLY A CA 1
ATOM 881 C C . GLY A 1 109 ? -7.316 8.350 10.858 1.00 86.44 109 GLY A C 1
ATOM 882 O O . GLY A 1 109 ? -8.099 8.234 11.803 1.00 86.44 109 GLY A O 1
ATOM 883 N N . ARG A 1 110 ? -6.032 7.980 10.945 1.00 89.50 110 ARG A N 1
ATOM 884 C CA . ARG A 1 110 ? -5.429 7.327 12.125 1.00 89.50 110 ARG A CA 1
ATOM 885 C C . ARG A 1 110 ? -5.735 8.044 13.444 1.00 89.50 110 ARG A C 1
ATOM 887 O O . ARG A 1 110 ? -6.099 7.392 14.415 1.00 89.50 110 ARG A O 1
ATOM 894 N N . GLU A 1 111 ? -5.610 9.370 13.485 1.00 91.38 111 GLU A N 1
ATOM 895 C CA . GLU A 1 111 ? -5.853 10.150 14.708 1.00 91.38 111 GLU A CA 1
ATOM 896 C C . GLU A 1 111 ? -7.306 10.054 15.181 1.00 91.38 111 GLU A C 1
ATOM 898 O O . GLU A 1 111 ? -7.563 9.835 16.361 1.00 91.38 111 GLU A O 1
ATOM 903 N N . LYS A 1 112 ? -8.265 10.136 14.253 1.00 94.38 112 LYS A N 1
ATOM 904 C CA . LYS A 1 112 ? -9.689 9.980 14.569 1.00 94.38 112 LYS A CA 1
ATOM 905 C C . LYS A 1 112 ? -10.006 8.556 15.010 1.00 94.38 112 LYS A C 1
ATOM 907 O O . LYS A 1 112 ? -10.716 8.388 15.992 1.00 94.38 112 LYS A O 1
ATOM 912 N N . ALA A 1 113 ? -9.444 7.549 14.340 1.00 95.31 113 ALA A N 1
ATOM 913 C CA . ALA A 1 113 ? -9.577 6.150 14.744 1.00 95.31 113 ALA A CA 1
ATOM 914 C C . ALA A 1 113 ? -9.072 5.925 16.180 1.00 95.31 113 ALA A C 1
ATOM 916 O O . ALA A 1 113 ? -9.752 5.287 16.979 1.00 95.31 113 ALA A O 1
ATOM 917 N N . LEU A 1 114 ? -7.929 6.518 16.541 1.00 95.88 114 LEU A N 1
ATOM 918 C CA . LEU A 1 114 ? -7.409 6.490 17.909 1.00 95.88 114 LEU A CA 1
ATOM 919 C C . LEU A 1 114 ? -8.349 7.177 18.905 1.00 95.88 114 LEU A C 1
ATOM 921 O O . LEU A 1 114 ? -8.599 6.619 19.969 1.00 95.88 114 LEU A O 1
ATOM 925 N N . SER A 1 115 ? -8.884 8.358 18.584 1.00 96.38 115 SER A N 1
ATOM 926 C CA . SER A 1 115 ? -9.842 9.056 19.456 1.00 96.38 115 SER A CA 1
ATOM 927 C C . SER A 1 115 ? -11.120 8.245 19.674 1.00 96.38 115 SER A C 1
ATOM 929 O O . SER A 1 115 ? -11.582 8.124 20.802 1.00 96.38 115 SER A O 1
ATOM 931 N N . ILE A 1 116 ? -11.648 7.624 18.618 1.00 97.00 116 ILE A N 1
ATOM 932 C CA . ILE A 1 116 ? -12.818 6.742 18.692 1.00 97.00 116 ILE A CA 1
ATOM 933 C C . ILE A 1 116 ? -12.527 5.535 19.595 1.00 97.00 116 ILE A C 1
ATOM 935 O O . ILE A 1 116 ? -13.325 5.221 20.477 1.00 97.00 116 ILE A O 1
ATOM 939 N N . LEU A 1 117 ? -11.376 4.877 19.417 1.00 96.94 117 LEU A N 1
ATOM 940 C CA . LEU A 1 117 ? -10.979 3.735 20.248 1.00 96.94 117 LEU A CA 1
ATOM 941 C C . LEU A 1 117 ? -10.762 4.131 21.707 1.00 96.94 117 LEU A C 1
ATOM 943 O O . LEU A 1 117 ? -11.143 3.380 22.595 1.00 96.94 117 LEU A O 1
ATOM 947 N N . LYS A 1 118 ? -10.209 5.318 21.971 1.00 96.50 118 LYS A N 1
ATOM 948 C CA . LYS A 1 118 ? -10.078 5.840 23.338 1.00 96.50 118 LYS A CA 1
ATOM 949 C C . LYS A 1 118 ? -11.438 6.069 24.000 1.00 96.50 118 LYS A C 1
ATOM 951 O O . LYS A 1 118 ? -11.556 5.821 25.194 1.00 96.50 118 LYS A O 1
ATOM 956 N N . SER A 1 119 ? -12.448 6.506 23.246 1.00 96.56 119 SER A N 1
ATOM 957 C CA . SER A 1 119 ? -13.794 6.750 23.781 1.00 96.56 119 SER A CA 1
ATOM 958 C C . SER A 1 119 ? -14.623 5.474 23.967 1.00 96.56 119 SER A C 1
ATOM 960 O O . SER A 1 119 ? -15.377 5.383 24.930 1.00 96.56 119 SER A O 1
ATOM 962 N N . TYR A 1 120 ? -14.504 4.493 23.066 1.00 97.06 120 TYR A N 1
ATOM 963 C CA . TYR A 1 120 ? -15.407 3.329 23.028 1.00 97.06 120 TYR A CA 1
ATOM 964 C C . TYR A 1 120 ? -14.726 1.971 23.279 1.00 97.06 120 TYR A C 1
ATOM 966 O O . TYR A 1 120 ? -15.404 0.947 23.407 1.00 97.06 120 TYR A O 1
ATOM 974 N N . GLY A 1 121 ? -13.396 1.934 23.360 1.00 96.31 121 GLY A N 1
ATOM 975 C CA . GLY A 1 121 ? -12.583 0.758 23.684 1.00 96.31 121 GLY A CA 1
ATOM 976 C C . GLY A 1 121 ? -12.390 -0.230 22.530 1.00 96.31 121 GLY A C 1
ATOM 977 O O . GLY A 1 121 ? -11.268 -0.658 22.272 1.00 96.31 121 GLY A O 1
ATOM 978 N N . THR A 1 122 ? -13.458 -0.590 21.812 1.00 97.56 122 THR A N 1
ATOM 979 C CA . THR A 1 122 ? -13.409 -1.561 20.704 1.00 97.56 122 THR A CA 1
ATOM 980 C C . THR A 1 122 ? -14.077 -1.015 19.442 1.00 97.56 122 THR A C 1
ATOM 982 O O . THR A 1 122 ? -14.988 -0.187 19.543 1.00 97.56 122 THR A O 1
ATOM 985 N N . PRO A 1 123 ? -13.693 -1.494 18.240 1.00 97.69 123 PRO A N 1
ATOM 986 C CA . PRO A 1 123 ? -14.387 -1.113 17.015 1.00 97.69 123 PRO A CA 1
ATOM 987 C C . PRO A 1 123 ? -15.883 -1.429 17.049 1.00 97.69 123 PRO A C 1
ATOM 989 O O . PRO A 1 123 ? -16.679 -0.600 16.630 1.00 97.69 123 PRO A O 1
ATOM 992 N N . LEU A 1 124 ? -16.282 -2.582 17.597 1.00 97.88 124 LEU A N 1
ATOM 993 C CA . LEU A 1 124 ? -17.695 -2.952 17.704 1.00 97.88 124 LEU A CA 1
ATOM 994 C C . LEU A 1 124 ? -18.478 -1.939 18.550 1.00 97.88 124 LEU A C 1
ATOM 996 O O . LEU A 1 124 ? -19.485 -1.410 18.087 1.00 97.88 124 LEU A O 1
ATOM 1000 N N . ASN A 1 125 ? -17.986 -1.617 19.751 1.00 97.75 125 ASN A N 1
ATOM 1001 C CA . ASN A 1 125 ? -18.629 -0.628 20.618 1.00 97.75 125 ASN A CA 1
ATOM 1002 C C . ASN A 1 125 ? -18.697 0.746 19.953 1.00 97.75 125 ASN A C 1
ATOM 1004 O O . ASN A 1 125 ? -19.704 1.442 20.084 1.00 97.75 125 ASN A O 1
ATOM 1008 N N . ALA A 1 126 ? -17.648 1.127 19.223 1.00 97.38 126 ALA A N 1
ATOM 1009 C CA . ALA A 1 126 ? -17.636 2.367 18.472 1.00 97.38 126 ALA A CA 1
ATOM 1010 C C . ALA A 1 126 ? -18.734 2.387 17.400 1.00 97.38 126 ALA A C 1
ATOM 1012 O O . ALA A 1 126 ? -19.504 3.342 17.352 1.00 97.38 126 ALA A O 1
ATOM 1013 N N . LEU A 1 127 ? -18.842 1.337 16.580 1.00 97.00 127 LEU A N 1
ATOM 1014 C CA . LEU A 1 127 ? -19.834 1.250 15.504 1.00 97.00 127 LEU A CA 1
ATOM 1015 C C . LEU A 1 127 ? -21.273 1.222 16.031 1.00 97.00 127 LEU A C 1
ATOM 1017 O O . LEU A 1 127 ? -22.128 1.920 15.492 1.00 97.00 127 LEU A O 1
ATOM 1021 N N . VAL A 1 128 ? -21.533 0.482 17.113 1.00 96.75 128 VAL A N 1
ATOM 1022 C CA . VAL A 1 128 ? -22.856 0.446 17.765 1.00 96.75 128 VAL A CA 1
ATOM 1023 C C . VAL A 1 128 ? -23.268 1.833 18.273 1.00 96.75 128 VAL A C 1
ATOM 1025 O O . VAL A 1 128 ? -24.447 2.168 18.263 1.00 96.75 128 VAL A O 1
ATOM 1028 N N . ASN A 1 129 ? -22.303 2.665 18.673 1.00 96.31 129 ASN A N 1
ATOM 1029 C CA . ASN A 1 129 ? -22.541 4.011 19.196 1.00 96.31 129 ASN A CA 1
ATOM 1030 C C . ASN A 1 129 ? -22.246 5.122 18.172 1.00 96.31 129 ASN A C 1
ATOM 1032 O O . ASN A 1 129 ? -22.014 6.267 18.568 1.00 96.31 129 ASN A O 1
ATOM 1036 N N . VAL A 1 130 ? -22.259 4.819 16.866 1.00 96.19 130 VAL A N 1
ATOM 1037 C CA . VAL A 1 130 ? -21.909 5.785 15.804 1.00 96.19 130 VAL A CA 1
ATOM 1038 C C . VAL A 1 130 ? -22.739 7.072 15.868 1.00 96.19 130 VAL A C 1
ATOM 1040 O O . VAL A 1 130 ? -22.219 8.158 15.616 1.00 96.19 130 VAL A O 1
ATOM 1043 N N . ASP A 1 131 ? -23.999 6.990 16.302 1.00 93.75 131 ASP A N 1
ATOM 1044 C CA . ASP A 1 131 ? -24.886 8.149 16.469 1.00 93.75 131 ASP A CA 1
ATOM 1045 C C . ASP A 1 131 ? -24.374 9.179 17.478 1.00 93.75 131 ASP A C 1
ATOM 1047 O O . ASP A 1 131 ? -24.696 10.366 17.385 1.00 93.75 131 ASP A O 1
ATOM 1051 N N . ARG A 1 132 ? -23.550 8.746 18.434 1.00 95.00 132 ARG A N 1
ATOM 1052 C CA . ARG A 1 132 ? -23.019 9.609 19.485 1.00 95.00 132 ARG A CA 1
ATOM 1053 C C . ARG A 1 132 ? -21.641 10.179 19.174 1.00 95.00 132 ARG A C 1
ATOM 1055 O O . ARG A 1 132 ? -21.195 11.072 19.892 1.00 95.00 132 ARG A O 1
ATOM 1062 N N . TRP A 1 133 ? -20.985 9.748 18.094 1.00 95.69 133 TRP A N 1
ATOM 1063 C CA . TRP A 1 133 ? -19.609 10.156 17.782 1.00 95.69 133 TRP A CA 1
ATOM 1064 C C . TRP A 1 133 ? -19.431 11.672 17.710 1.00 95.69 133 TRP A C 1
ATOM 1066 O O . TRP A 1 133 ? -18.439 12.190 18.213 1.00 95.69 133 TRP A O 1
ATOM 1076 N N . ALA A 1 134 ? -20.411 12.390 17.151 1.00 94.25 134 ALA A N 1
ATOM 1077 C CA . ALA A 1 134 ? -20.344 13.848 17.036 1.00 94.25 134 ALA A CA 1
ATOM 1078 C C . ALA A 1 134 ? -20.447 14.602 18.361 1.00 94.25 134 ALA A C 1
ATOM 1080 O O . ALA A 1 134 ? -20.053 15.765 18.433 1.00 94.25 134 ALA A O 1
ATOM 1081 N N . LYS A 1 135 ? -20.959 13.939 19.397 1.00 93.25 135 LYS A N 1
ATOM 1082 C CA . LYS A 1 135 ? -21.056 14.477 20.749 1.00 93.25 135 LYS A CA 1
ATOM 1083 C C . LYS A 1 135 ? -19.884 14.027 21.617 1.00 93.25 135 LYS A C 1
ATOM 1085 O O . LYS A 1 135 ? -19.322 14.834 22.347 1.00 93.25 135 LYS A O 1
ATOM 1090 N N . ASP A 1 136 ? -19.541 12.746 21.542 1.00 92.00 136 ASP A N 1
ATOM 1091 C CA . ASP A 1 136 ? -18.638 12.100 22.494 1.00 92.00 136 ASP A CA 1
ATOM 1092 C C . ASP A 1 136 ? -17.162 12.144 22.052 1.00 92.00 136 ASP A C 1
ATOM 1094 O O . ASP A 1 136 ? -16.272 11.936 22.878 1.00 92.00 136 ASP A O 1
ATOM 1098 N N . VAL A 1 137 ? -16.872 12.383 20.764 1.00 92.94 137 VAL A N 1
ATOM 1099 C CA . VAL A 1 137 ? -15.502 12.333 20.229 1.00 92.94 137 VAL A CA 1
ATOM 1100 C C . VAL A 1 137 ? -15.122 13.649 19.555 1.00 92.94 137 VAL A C 1
ATOM 1102 O O . VAL A 1 137 ? -15.667 14.048 18.524 1.00 92.94 137 VAL A O 1
ATOM 1105 N N . HIS A 1 138 ? -14.116 14.318 20.118 1.00 85.94 138 HIS A N 1
ATOM 1106 C CA . HIS A 1 138 ? -13.600 15.571 19.578 1.00 85.94 138 HIS A CA 1
ATOM 1107 C C . HIS A 1 138 ? -13.115 15.397 18.127 1.00 85.94 138 HIS A C 1
ATOM 1109 O O . HIS A 1 138 ? -12.309 14.518 17.819 1.00 85.94 138 HIS A O 1
ATOM 1115 N N . GLY A 1 139 ? -13.560 16.281 17.228 1.00 83.12 139 GLY A N 1
ATOM 1116 C CA . GLY A 1 139 ? -13.134 16.298 15.822 1.00 83.12 139 GLY A CA 1
ATOM 1117 C C . GLY A 1 139 ? -13.943 15.394 14.881 1.00 83.12 139 GLY A C 1
ATOM 1118 O O . GLY A 1 139 ? -13.640 15.343 13.684 1.00 83.12 139 GLY A O 1
ATOM 1119 N N . LEU A 1 140 ? -14.988 14.723 15.377 1.00 88.00 140 LEU A N 1
ATOM 1120 C CA . LEU A 1 140 ? -15.945 13.950 14.577 1.00 88.00 140 LEU A CA 1
ATOM 1121 C C . LEU A 1 140 ? -17.262 14.702 14.366 1.00 88.00 140 LEU A C 1
ATOM 1123 O O . LEU A 1 140 ? -18.326 14.258 14.764 1.00 88.00 140 LEU A O 1
ATOM 1127 N N . GLY A 1 141 ? -17.206 15.856 13.700 1.00 88.75 141 GLY A N 1
ATOM 1128 C CA . GLY A 1 141 ? -18.410 16.646 13.421 1.00 88.75 141 GLY A CA 1
ATOM 1129 C C . GLY A 1 141 ? -19.511 15.874 12.661 1.00 88.75 141 GLY A C 1
ATOM 1130 O O . GLY A 1 141 ? -19.227 14.878 11.984 1.00 88.75 141 GLY A O 1
ATOM 1131 N N . PRO A 1 142 ? -20.763 16.370 12.687 1.00 88.75 142 PRO A N 1
ATOM 1132 C CA . PRO A 1 142 ? -21.948 15.656 12.197 1.00 88.75 142 PRO A CA 1
ATOM 1133 C C . PRO A 1 142 ? -21.831 15.192 10.741 1.00 88.75 142 PRO A C 1
ATOM 1135 O O . PRO A 1 142 ? -22.245 14.086 10.418 1.00 88.75 142 PRO A O 1
ATOM 1138 N N . LYS A 1 143 ? -21.178 15.976 9.875 1.00 90.06 143 LYS A N 1
ATOM 1139 C CA . LYS A 1 143 ? -20.959 15.626 8.461 1.00 90.06 143 LYS A CA 1
ATOM 1140 C C . LYS A 1 143 ? -20.105 14.366 8.268 1.00 90.06 143 LYS A C 1
ATOM 1142 O O . LYS A 1 143 ? -20.347 13.592 7.346 1.00 90.06 143 LYS A O 1
ATOM 1147 N N . ILE A 1 144 ? -19.080 14.179 9.103 1.00 89.44 144 ILE A N 1
ATOM 1148 C CA . ILE A 1 144 ? -18.219 12.989 9.049 1.00 89.44 144 ILE A CA 1
ATOM 1149 C C . ILE A 1 144 ? -19.021 11.787 9.542 1.00 89.44 144 ILE A C 1
ATOM 1151 O O . ILE A 1 144 ? -19.088 10.771 8.855 1.00 89.44 144 ILE A O 1
ATOM 1155 N N . THR A 1 145 ? -19.682 11.940 10.688 1.00 93.69 145 THR A N 1
ATOM 1156 C CA . THR A 1 145 ? -20.513 10.897 11.293 1.00 93.69 145 THR A CA 1
ATOM 1157 C C . THR A 1 145 ? -21.619 10.439 10.347 1.00 93.69 145 THR A C 1
ATOM 1159 O O . THR A 1 145 ? -21.803 9.243 10.157 1.00 93.69 145 THR A O 1
ATOM 1162 N N . GLU A 1 146 ? -22.298 11.360 9.663 1.00 94.94 146 GLU A N 1
ATOM 1163 C CA . GLU A 1 146 ? -23.346 11.029 8.694 1.00 94.94 146 GLU A CA 1
ATOM 1164 C C . GLU A 1 146 ? -22.810 10.213 7.506 1.00 94.94 146 GLU A C 1
ATOM 1166 O O . GLU A 1 146 ? -23.446 9.250 7.080 1.00 94.94 146 GLU A O 1
ATOM 1171 N N . ARG A 1 147 ? -21.616 10.539 6.993 1.00 94.50 147 ARG A N 1
ATOM 1172 C CA . ARG A 1 147 ? -20.979 9.751 5.924 1.00 94.50 147 ARG A CA 1
ATOM 1173 C C . ARG A 1 147 ? -20.677 8.323 6.363 1.00 94.50 147 ARG A C 1
ATOM 1175 O O . ARG A 1 147 ? -20.918 7.398 5.594 1.00 94.50 147 ARG A O 1
ATOM 1182 N N . VAL A 1 148 ? -20.178 8.148 7.585 1.00 95.94 148 VAL A N 1
ATOM 1183 C CA . VAL A 1 148 ? -19.935 6.818 8.156 1.00 95.94 148 VAL A CA 1
ATOM 1184 C C . VAL A 1 148 ? -21.256 6.069 8.336 1.00 95.94 148 VAL A C 1
ATOM 1186 O O . VAL A 1 148 ? -21.371 4.929 7.896 1.00 95.94 148 VAL A O 1
ATOM 1189 N N . LYS A 1 149 ? -22.286 6.725 8.883 1.00 95.25 149 LYS A N 1
ATOM 1190 C CA . LYS A 1 149 ? -23.629 6.149 9.040 1.00 95.25 149 LYS A CA 1
ATOM 1191 C C . LYS A 1 149 ? -24.213 5.646 7.725 1.00 95.25 149 LYS A C 1
ATOM 1193 O O . LYS A 1 149 ? -24.790 4.566 7.708 1.00 95.25 149 LYS A O 1
ATOM 1198 N N . ARG A 1 150 ? -24.043 6.383 6.621 1.00 95.25 150 ARG A N 1
ATOM 1199 C CA . ARG A 1 150 ? -24.498 5.915 5.301 1.00 95.25 150 ARG A CA 1
ATOM 1200 C C . ARG A 1 150 ? -23.862 4.577 4.934 1.00 95.25 150 ARG A C 1
ATOM 1202 O O . ARG A 1 150 ? -24.579 3.701 4.478 1.00 95.25 150 ARG A O 1
ATOM 1209 N N . VAL A 1 151 ? -22.565 4.391 5.174 1.00 94.56 151 VAL A N 1
ATOM 1210 C CA . VAL A 1 151 ? -21.896 3.106 4.902 1.00 94.56 151 VAL A CA 1
ATOM 1211 C C . VAL A 1 151 ? -22.424 1.989 5.804 1.00 94.56 151 VAL A C 1
ATOM 1213 O O . VAL A 1 151 ? -22.614 0.878 5.331 1.00 94.56 151 VAL A O 1
ATOM 1216 N N . LEU A 1 152 ? -22.671 2.274 7.084 1.00 94.75 152 LEU A N 1
ATOM 1217 C CA . LEU A 1 152 ? -23.085 1.253 8.054 1.00 94.75 152 LEU A CA 1
ATOM 1218 C C . LEU A 1 152 ? -24.552 0.829 7.924 1.00 94.75 152 LEU A C 1
ATOM 1220 O O . LEU A 1 152 ? -24.870 -0.323 8.203 1.00 94.75 152 LEU A O 1
ATOM 1224 N N . TYR A 1 153 ? -25.441 1.750 7.546 1.00 94.25 153 TYR A N 1
ATOM 1225 C CA . TYR A 1 153 ? -26.887 1.509 7.545 1.00 94.25 153 TYR A CA 1
ATOM 1226 C C . TYR A 1 153 ? -27.494 1.293 6.158 1.00 94.25 153 TYR A C 1
ATOM 1228 O O . TYR A 1 153 ? -28.625 0.819 6.079 1.00 94.25 153 TYR A O 1
ATOM 1236 N N . THR A 1 154 ? -26.797 1.641 5.072 1.00 95.06 154 THR A N 1
ATOM 1237 C CA . THR A 1 154 ? -27.321 1.378 3.722 1.00 95.06 154 THR A CA 1
ATOM 1238 C C . THR A 1 154 ? -27.194 -0.117 3.414 1.00 95.06 154 THR A C 1
ATOM 1240 O O . THR A 1 154 ? -26.087 -0.649 3.524 1.00 95.06 154 THR A O 1
ATOM 1243 N N . PRO A 1 155 ? -28.282 -0.805 3.020 1.00 93.88 155 PRO A N 1
ATOM 1244 C CA . PRO A 1 155 ? -28.212 -2.193 2.580 1.00 93.88 155 PRO A CA 1
ATOM 1245 C C . PRO A 1 155 ? -27.232 -2.374 1.417 1.00 93.88 155 PRO A C 1
ATOM 1247 O O . PRO A 1 155 ? -27.105 -1.512 0.549 1.00 93.88 155 PRO A O 1
ATOM 1250 N N . TYR A 1 156 ? -26.536 -3.508 1.397 1.00 91.56 156 TYR A N 1
ATOM 1251 C CA . TYR A 1 156 ? -25.650 -3.850 0.291 1.00 91.56 156 TYR A CA 1
ATOM 1252 C C . TYR A 1 156 ? -26.466 -4.237 -0.949 1.00 91.56 156 TYR A C 1
ATOM 1254 O O . TYR A 1 156 ? -27.216 -5.210 -0.916 1.00 91.56 156 TYR A O 1
ATOM 1262 N N . GLU A 1 157 ? -26.276 -3.507 -2.048 1.00 89.56 157 GLU A N 1
ATOM 1263 C CA . GLU A 1 157 ? -26.862 -3.808 -3.355 1.00 89.56 157 GLU A CA 1
ATOM 1264 C C . GLU A 1 157 ? -25.739 -4.092 -4.368 1.00 89.56 157 GLU A C 1
ATOM 1266 O O . GLU A 1 157 ? -25.050 -3.159 -4.793 1.00 89.56 157 GLU A O 1
ATOM 1271 N N . PRO A 1 158 ? -25.502 -5.360 -4.755 1.00 78.75 158 PRO A N 1
ATOM 1272 C CA . PRO A 1 158 ? -24.517 -5.682 -5.781 1.00 78.75 158 PRO A CA 1
ATOM 1273 C C . PRO A 1 158 ? -24.970 -5.143 -7.147 1.00 78.75 158 PRO A C 1
ATOM 1275 O O . PRO A 1 158 ? -26.140 -5.257 -7.519 1.00 78.75 158 PRO A O 1
ATOM 1278 N N . ASP A 1 159 ? -24.034 -4.598 -7.932 1.00 70.25 159 ASP A N 1
ATOM 1279 C CA . ASP A 1 159 ? -24.305 -3.995 -9.253 1.00 70.25 159 ASP A CA 1
ATOM 1280 C C . ASP A 1 159 ? -24.898 -4.973 -10.292 1.00 70.25 159 ASP A C 1
ATOM 1282 O O . ASP A 1 159 ? -25.349 -4.552 -11.359 1.00 70.25 159 ASP A O 1
ATOM 1286 N N . GLU A 1 160 ? -24.963 -6.270 -9.988 1.00 61.00 160 GLU A N 1
ATOM 1287 C CA . GLU A 1 160 ? -25.595 -7.289 -10.835 1.00 61.00 160 GLU A CA 1
ATOM 1288 C C . GLU A 1 160 ? -27.105 -7.050 -11.034 1.00 61.00 160 GLU A C 1
ATOM 1290 O O . GLU A 1 160 ? -27.642 -7.375 -12.093 1.00 61.00 160 GLU A O 1
ATOM 1295 N N . ASN A 1 161 ? -27.776 -6.376 -10.092 1.00 53.88 161 ASN A N 1
ATOM 1296 C CA . ASN A 1 161 ? -29.214 -6.085 -10.173 1.00 53.88 161 ASN A CA 1
ATOM 1297 C C . ASN A 1 161 ? -29.579 -4.859 -11.034 1.00 53.88 161 ASN A C 1
ATOM 1299 O O . ASN A 1 161 ? -30.761 -4.611 -11.265 1.00 53.88 161 ASN A O 1
ATOM 1303 N N . LYS A 1 162 ? -28.608 -4.094 -11.559 1.00 52.81 162 LYS A N 1
ATOM 1304 C CA . LYS A 1 162 ? -28.895 -2.898 -12.386 1.00 52.81 162 LYS A CA 1
ATOM 1305 C C . LYS A 1 162 ? -29.106 -3.182 -13.878 1.00 52.81 162 LYS A C 1
ATOM 1307 O O . LYS A 1 162 ? -29.459 -2.267 -14.615 1.00 52.81 162 LYS A O 1
ATOM 1312 N N . LYS A 1 163 ? -28.914 -4.422 -14.344 1.00 50.03 163 LYS A N 1
ATOM 1313 C CA . LYS A 1 163 ? -29.100 -4.806 -15.762 1.00 50.03 163 LYS A CA 1
ATOM 1314 C C . LYS A 1 163 ? -30.458 -5.455 -16.080 1.00 50.03 163 LYS A C 1
ATOM 1316 O O . LYS A 1 163 ? -30.638 -5.934 -17.193 1.00 50.03 163 LYS A O 1
ATOM 1321 N N . GLY A 1 164 ? -31.401 -5.470 -15.135 1.00 47.75 164 GLY A N 1
ATOM 1322 C CA . GLY A 1 164 ? -32.687 -6.173 -15.261 1.00 47.75 164 GLY A CA 1
ATOM 1323 C C . GLY A 1 164 ? -33.947 -5.299 -15.225 1.00 47.75 164 GLY A C 1
ATOM 1324 O O . GLY A 1 164 ? -35.014 -5.828 -14.936 1.00 47.75 164 GLY A O 1
ATOM 1325 N N . GLY A 1 165 ? -33.847 -3.989 -15.463 1.00 43.69 165 GLY A N 1
ATOM 1326 C CA . GLY A 1 165 ? -35.006 -3.095 -15.568 1.00 43.69 165 GLY A CA 1
ATOM 1327 C C . GLY A 1 165 ? -35.218 -2.658 -17.014 1.00 43.69 165 GLY A C 1
ATOM 1328 O O . GLY A 1 165 ? -34.370 -1.948 -17.546 1.00 43.69 165 GLY A O 1
ATOM 1329 N N . THR A 1 166 ? -36.309 -3.142 -17.614 1.00 41.09 166 THR A N 1
ATOM 1330 C CA . THR A 1 166 ? -36.871 -2.786 -18.936 1.00 41.09 166 THR A CA 1
ATOM 1331 C C . THR A 1 166 ? -36.954 -1.293 -19.203 1.00 41.09 166 THR A C 1
ATOM 1333 O O . THR A 1 166 ? -37.384 -0.573 -18.273 1.00 41.09 166 THR A O 1
#

Foldseek 3Di:
DDDDPVVVVVLQVQQDVAAAAEAEADLVCQVVDPVHDVVVVVVVVVVCVVVVHHYHYHHHPVRVVVVVVVVCCCVCPVVVDDDPPGRPRPQVDPVSVQLVVQCVAPPRHSVQSVQLCVQQVGSVSSLVVLVCCCPRGPPCNPVSSVSRVCVVPPDDDPPVVVVPDD

Sequence (166 aa):
MTSSTFEQLFLLKEAYPKPFLLIEGYMPIIYKFSRIQPSSVWGAIFSLAKQGINMIHTTNYKETVDFLYTSARQEQIVEKRVPAVHPVKKVETIVEAQIFFLASLPNIGREKALSILKSYGTPLNALVNVDRWAKDVHGLGPKITERVKRVLYTPYEPDENKKGGT

Radius of gyration: 23.09 Å; chains: 1; bounding box: 67×33×50 Å

Secondary structure (DSSP, 8-state):
----HHHHHHHHHHH-SS-EEEEES-GGGGGG-TTS-HHHHHHHHHHHHHTT-EEEEESSHHHHHHHHHHHHHIIIIIS-PPP--S------SHHHHHHHHHHTSTT--HHHHHHHHHHHSSHHHHHHTGGGHHHHSTT--HHHHHHHHHHHHSPP--GGGGG---